Protein AF-A0A529HZK9-F1 (afdb_monomer_lite)

Sequence (65 aa):
MSVLSRPEFHDEAKAFEHVESILWPNGPVCPKCGSVDRHYALKGVRTKPSKKNPNGVERHGLYKC

Structure (mmCIF, N/CA/C/O backbone):
data_AF-A0A529HZK9-F1
#
_entry.id   AF-A0A529HZK9-F1
#
loop_
_atom_site.group_PDB
_atom_site.id
_atom_site.type_symbol
_atom_site.label_atom_id
_atom_site.label_alt_id
_atom_site.label_comp_id
_atom_site.label_asym_id
_atom_site.label_entity_id
_atom_site.label_seq_id
_atom_site.pdbx_PDB_ins_code
_atom_site.Cartn_x
_atom_site.Cartn_y
_atom_site.Cartn_z
_atom_site.occupancy
_atom_site.B_iso_or_equiv
_atom_site.auth_seq_id
_atom_site.auth_comp_id
_atom_site.auth_asym_id
_atom_site.auth_atom_id
_atom_site.pdbx_PDB_model_num
ATOM 1 N N . MET A 1 1 ? 6.096 -26.448 -4.081 1.00 60.81 1 MET A N 1
ATOM 2 C CA . MET A 1 1 ? 6.554 -25.130 -4.574 1.00 60.81 1 MET A CA 1
ATOM 3 C C . MET A 1 1 ? 7.330 -24.453 -3.461 1.00 60.81 1 MET A C 1
ATOM 5 O O . MET A 1 1 ? 6.920 -24.588 -2.314 1.00 60.81 1 MET A O 1
ATOM 9 N N . SER A 1 2 ? 8.467 -23.824 -3.760 1.00 81.56 2 SER A N 1
ATOM 10 C CA . SER A 1 2 ? 9.287 -23.168 -2.738 1.00 81.56 2 SER A CA 1
ATOM 11 C C . SER A 1 2 ? 8.593 -21.903 -2.226 1.00 81.56 2 SER A C 1
ATOM 13 O O . SER A 1 2 ? 7.929 -21.199 -2.977 1.00 81.56 2 SER A O 1
ATOM 15 N N . VAL A 1 3 ? 8.759 -21.581 -0.943 1.00 80.44 3 VAL A N 1
ATOM 16 C CA . VAL A 1 3 ? 8.206 -20.345 -0.351 1.00 80.44 3 VAL A CA 1
ATOM 17 C C . VAL A 1 3 ? 8.750 -19.093 -1.055 1.00 80.44 3 VAL A C 1
ATOM 19 O O . VAL A 1 3 ? 8.064 -18.083 -1.142 1.00 80.44 3 VAL A O 1
ATOM 22 N N . LEU A 1 4 ? 9.953 -19.190 -1.629 1.00 82.81 4 LEU A N 1
ATOM 23 C CA . LEU A 1 4 ? 10.618 -18.115 -2.362 1.00 82.81 4 LEU A CA 1
ATOM 24 C C . LEU A 1 4 ? 9.971 -17.790 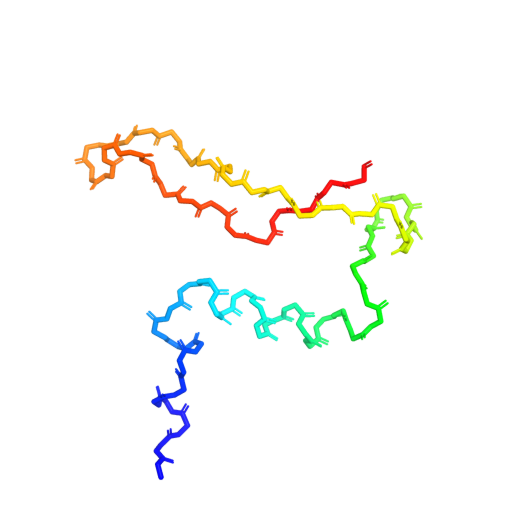-3.714 1.00 82.81 4 LEU A C 1
ATOM 26 O O . LEU A 1 4 ? 10.220 -16.713 -4.232 1.00 82.81 4 LEU A O 1
ATOM 30 N N . SER A 1 5 ? 9.142 -18.676 -4.281 1.00 85.12 5 SER A N 1
ATOM 31 C CA . SER A 1 5 ? 8.431 -18.394 -5.536 1.00 85.12 5 SER A CA 1
ATOM 32 C C . SER A 1 5 ? 7.125 -17.620 -5.324 1.00 85.12 5 SER A C 1
ATOM 34 O O . SER A 1 5 ? 6.341 -17.470 -6.263 1.00 85.12 5 SER A O 1
ATOM 36 N N . ARG A 1 6 ? 6.833 -17.179 -4.092 1.00 85.31 6 ARG A N 1
ATOM 37 C CA . ARG A 1 6 ? 5.651 -16.358 -3.814 1.00 85.31 6 ARG A CA 1
ATOM 38 C C . ARG A 1 6 ? 5.787 -15.001 -4.518 1.00 85.31 6 ARG A C 1
ATOM 40 O O . ARG A 1 6 ? 6.875 -14.429 -4.557 1.00 85.31 6 ARG A O 1
ATOM 47 N N . PRO A 1 7 ? 4.690 -14.465 -5.071 1.00 82.88 7 PRO A N 1
ATOM 48 C CA . PRO A 1 7 ? 4.751 -13.290 -5.935 1.00 82.88 7 PRO A CA 1
ATOM 49 C C . PRO A 1 7 ? 5.163 -12.010 -5.186 1.00 82.88 7 PRO A C 1
ATOM 51 O O . PRO A 1 7 ? 5.769 -11.124 -5.772 1.00 82.88 7 PRO A O 1
ATOM 54 N N . GLU A 1 8 ? 4.917 -11.951 -3.883 1.00 85.25 8 GLU A N 1
ATOM 55 C CA . GLU A 1 8 ? 5.388 -10.909 -2.960 1.00 85.25 8 GLU A CA 1
ATOM 56 C C . GLU A 1 8 ? 6.921 -10.804 -2.807 1.00 85.25 8 GLU A C 1
ATOM 58 O O . GLU A 1 8 ? 7.401 -9.796 -2.304 1.00 85.25 8 GLU A O 1
ATOM 63 N N . PHE A 1 9 ? 7.708 -11.797 -3.246 1.00 84.88 9 PHE A N 1
ATOM 64 C CA . PHE A 1 9 ? 9.180 -11.710 -3.259 1.00 84.88 9 PHE A CA 1
ATOM 65 C C . PHE A 1 9 ? 9.753 -11.200 -4.587 1.00 84.88 9 PHE A C 1
ATOM 67 O O . PHE A 1 9 ? 10.958 -10.969 -4.694 1.00 84.88 9 PHE A O 1
ATOM 74 N N . HIS A 1 10 ? 8.909 -11.034 -5.605 1.00 85.44 10 HIS A N 1
ATOM 75 C CA . HIS A 1 10 ? 9.326 -10.641 -6.953 1.00 85.44 10 HIS A CA 1
ATOM 76 C C . HIS A 1 10 ? 8.665 -9.350 -7.439 1.00 85.44 10 HIS A C 1
ATOM 78 O O . HIS A 1 10 ? 9.181 -8.714 -8.355 1.00 85.44 10 HIS A O 1
ATOM 84 N N . ASP A 1 11 ? 7.541 -8.968 -6.838 1.00 86.19 11 ASP A N 1
ATOM 85 C CA . ASP A 1 11 ? 6.760 -7.793 -7.199 1.00 86.19 11 ASP A CA 1
ATOM 86 C C . ASP A 1 11 ? 6.649 -6.864 -5.988 1.00 86.19 11 ASP A C 1
ATOM 88 O O . ASP A 1 11 ? 6.124 -7.248 -4.940 1.00 86.19 11 ASP A O 1
ATOM 92 N N . GLU A 1 12 ? 7.152 -5.639 -6.141 1.00 84.44 12 GLU A N 1
ATOM 93 C CA . GLU A 1 12 ? 7.152 -4.627 -5.086 1.00 84.44 12 GLU A CA 1
ATOM 94 C C . GLU A 1 12 ? 5.723 -4.304 -4.626 1.00 84.44 12 GLU A C 1
ATOM 96 O O . GLU A 1 12 ? 5.476 -4.243 -3.424 1.00 84.44 12 GLU A O 1
ATOM 101 N N . ALA A 1 13 ? 4.752 -4.202 -5.540 1.00 84.94 13 ALA A N 1
ATOM 102 C CA . ALA A 1 13 ? 3.368 -3.893 -5.178 1.00 84.94 13 ALA A CA 1
ATOM 103 C C . ALA A 1 13 ? 2.761 -4.992 -4.292 1.00 84.94 13 ALA A C 1
ATOM 105 O O . ALA A 1 13 ? 2.155 -4.704 -3.259 1.00 84.94 13 ALA A O 1
ATOM 106 N N . LYS A 1 14 ? 3.001 -6.260 -4.642 1.00 86.19 14 LYS A N 1
ATOM 107 C CA . LYS A 1 14 ? 2.512 -7.409 -3.862 1.00 86.19 14 LYS A CA 1
ATOM 108 C C . LYS A 1 14 ? 3.253 -7.585 -2.542 1.00 86.19 14 LYS A C 1
ATOM 110 O O . LYS A 1 14 ? 2.667 -8.081 -1.583 1.00 86.19 14 LYS A O 1
ATOM 115 N N . ALA A 1 15 ? 4.524 -7.191 -2.481 1.00 88.00 15 ALA A N 1
ATOM 116 C CA . ALA A 1 15 ? 5.283 -7.173 -1.236 1.00 88.00 15 ALA A CA 1
ATOM 117 C C . ALA A 1 15 ? 4.625 -6.234 -0.216 1.00 88.00 15 ALA A C 1
ATOM 119 O O . ALA A 1 15 ? 4.385 -6.632 0.925 1.00 88.00 15 ALA A O 1
ATOM 120 N N . PHE A 1 16 ? 4.277 -5.015 -0.644 1.00 86.75 16 PHE A N 1
ATOM 121 C CA . PHE A 1 16 ? 3.595 -4.044 0.211 1.00 86.75 16 PHE A CA 1
ATOM 122 C C . PHE A 1 16 ? 2.206 -4.527 0.634 1.00 86.75 16 PHE A C 1
ATOM 124 O O . PHE A 1 16 ? 1.919 -4.507 1.827 1.00 86.75 16 PHE A O 1
ATOM 131 N N . GLU A 1 17 ? 1.392 -5.058 -0.284 1.00 86.25 17 GLU A N 1
ATOM 132 C CA . GLU A 1 17 ? 0.083 -5.639 0.064 1.00 86.25 17 GLU A CA 1
ATOM 133 C C . GLU A 1 17 ? 0.203 -6.7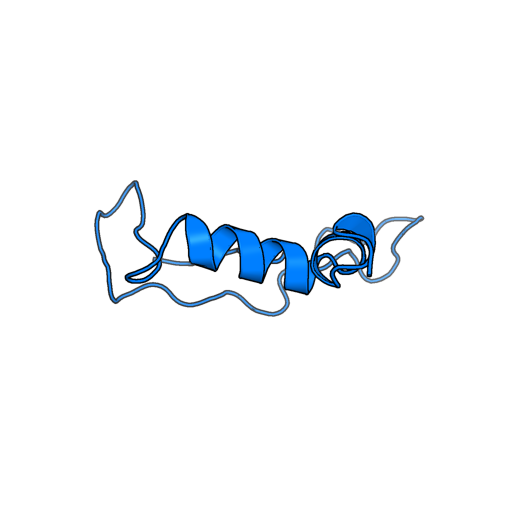67 1.103 1.00 86.25 17 GLU A C 1
ATOM 135 O O . GLU A 1 17 ? -0.578 -6.832 2.056 1.00 86.25 17 GLU A O 1
ATOM 140 N N . HIS A 1 18 ? 1.206 -7.642 0.961 1.00 88.44 18 HIS A N 1
ATOM 141 C CA . HIS A 1 18 ? 1.419 -8.726 1.916 1.00 88.44 18 HIS A CA 1
ATOM 142 C C . HIS A 1 18 ? 1.797 -8.198 3.305 1.00 88.44 18 HIS A C 1
ATOM 144 O O . HIS A 1 18 ? 1.206 -8.609 4.304 1.00 88.44 18 HIS A O 1
ATOM 150 N N . VAL A 1 19 ? 2.742 -7.260 3.378 1.00 88.50 19 VAL A N 1
ATOM 151 C CA . VAL A 1 19 ? 3.176 -6.661 4.648 1.00 88.50 19 VAL A CA 1
ATOM 152 C C . VAL A 1 19 ? 2.038 -5.876 5.305 1.00 88.50 19 VAL A C 1
ATOM 154 O O . VAL A 1 19 ? 1.825 -6.009 6.511 1.00 88.50 19 VAL A O 1
ATOM 157 N N . GLU A 1 20 ? 1.262 -5.121 4.527 1.00 86.75 20 GLU A N 1
ATOM 158 C CA . GLU A 1 20 ? 0.097 -4.377 5.016 1.00 86.75 20 GLU A CA 1
ATOM 159 C C . GLU A 1 20 ? -0.972 -5.307 5.593 1.00 86.75 20 GLU A C 1
ATOM 161 O O . GLU A 1 20 ? -1.504 -5.021 6.664 1.00 86.75 20 GLU A O 1
ATOM 166 N N . SER A 1 21 ? -1.222 -6.460 4.963 1.00 86.19 21 SER A N 1
ATOM 167 C CA . SER A 1 21 ? -2.170 -7.455 5.487 1.00 86.19 21 SER A CA 1
ATOM 168 C C . SER A 1 21 ? -1.770 -8.014 6.861 1.00 86.19 21 SER A C 1
ATOM 170 O O . SER A 1 21 ? -2.635 -8.361 7.664 1.00 86.19 21 SER A O 1
ATOM 172 N N . ILE A 1 22 ? -0.464 -8.071 7.151 1.00 87.81 22 ILE A N 1
ATOM 173 C CA . ILE A 1 22 ? 0.070 -8.564 8.427 1.00 87.81 22 ILE A CA 1
ATOM 174 C C . ILE A 1 22 ? 0.059 -7.458 9.486 1.00 87.81 22 ILE A C 1
ATOM 176 O O . ILE A 1 22 ? -0.319 -7.704 10.631 1.00 87.81 22 ILE A O 1
ATOM 180 N N . LEU A 1 23 ? 0.489 -6.246 9.126 1.00 84.88 23 LEU A N 1
ATOM 181 C CA . LEU A 1 23 ? 0.574 -5.117 10.059 1.00 84.88 23 LEU A CA 1
ATOM 182 C C . LEU A 1 23 ? -0.797 -4.556 10.435 1.00 84.88 23 LEU A C 1
ATOM 184 O O . LEU A 1 23 ? -1.001 -4.127 11.571 1.00 84.88 23 LEU A O 1
ATOM 188 N N . TRP A 1 24 ? -1.724 -4.548 9.483 1.00 85.12 24 TRP A N 1
ATOM 189 C CA . TRP A 1 24 ? -3.014 -3.886 9.599 1.00 85.12 24 TRP A CA 1
ATOM 190 C C . TRP A 1 24 ? -4.164 -4.826 9.229 1.00 85.12 24 TRP A C 1
ATOM 192 O O . TRP A 1 24 ? -4.898 -4.566 8.275 1.00 85.12 24 TRP A O 1
ATOM 202 N N . PRO A 1 25 ? -4.394 -5.893 10.016 1.00 80.25 25 PRO A N 1
ATOM 203 C CA . PRO A 1 25 ? -5.468 -6.847 9.738 1.00 80.25 25 PRO A CA 1
ATOM 204 C C . PRO A 1 25 ? -6.864 -6.204 9.782 1.00 80.25 25 PRO A C 1
ATOM 206 O O . PRO A 1 25 ? -7.768 -6.654 9.088 1.00 80.25 25 PRO A O 1
ATOM 209 N N . ASN A 1 26 ? -7.031 -5.133 10.569 1.00 79.56 26 ASN A N 1
ATOM 210 C CA . ASN A 1 26 ? -8.284 -4.382 10.703 1.00 79.56 26 ASN A CA 1
ATOM 211 C C . ASN A 1 26 ? -8.259 -3.031 9.962 1.00 79.56 26 ASN A C 1
ATOM 213 O O . ASN A 1 26 ? -9.134 -2.200 10.187 1.00 79.56 26 ASN A O 1
ATOM 217 N N . GLY A 1 27 ? -7.257 -2.799 9.107 1.00 78.94 27 GLY A N 1
ATOM 218 C CA . GLY A 1 27 ? -7.088 -1.551 8.363 1.00 78.94 27 GLY A CA 1
ATOM 219 C C . GLY A 1 27 ? -5.981 -0.632 8.901 1.00 78.94 27 GLY A C 1
ATOM 220 O O . GLY A 1 27 ? -5.505 -0.800 10.030 1.00 78.94 27 GLY A O 1
ATOM 221 N N . PRO A 1 28 ? -5.513 0.312 8.063 1.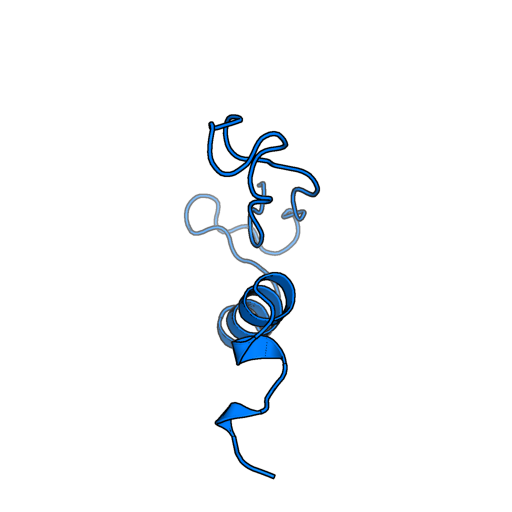00 81.81 28 PRO A N 1
ATOM 222 C CA . PRO A 1 28 ? -4.395 1.188 8.383 1.00 81.81 28 PRO A CA 1
ATOM 223 C C . PRO A 1 28 ? -4.718 2.100 9.567 1.00 81.81 28 PRO A C 1
ATOM 225 O O . PRO A 1 28 ? -5.751 2.759 9.595 1.00 81.81 28 PRO A O 1
ATOM 228 N N . VAL A 1 29 ? -3.804 2.181 10.534 1.00 82.75 29 VAL A N 1
ATOM 229 C CA . VAL A 1 29 ? -3.913 3.097 11.680 1.00 82.75 29 VAL A CA 1
ATOM 230 C C . VAL A 1 29 ? -2.787 4.111 11.606 1.00 82.75 29 VAL A C 1
ATOM 232 O O . VAL A 1 29 ? -1.611 3.748 11.539 1.00 82.75 29 VAL A O 1
ATOM 235 N N . CYS A 1 30 ? -3.120 5.401 11.653 1.00 82.19 30 CYS A N 1
ATOM 236 C CA . CYS A 1 30 ? -2.087 6.429 11.680 1.00 82.19 30 CYS A CA 1
ATOM 237 C C . CYS A 1 30 ? -1.513 6.569 13.097 1.00 82.19 30 CYS A C 1
ATOM 239 O O . CYS A 1 30 ? -2.252 6.927 14.016 1.00 82.19 30 CYS A O 1
ATOM 241 N N . PRO A 1 31 ? -0.190 6.418 13.281 1.00 79.94 31 PRO A N 1
ATOM 242 C CA . PRO A 1 31 ? 0.449 6.524 14.593 1.00 79.94 31 PRO A CA 1
ATOM 243 C C . PRO A 1 31 ? 0.419 7.945 15.178 1.00 79.94 31 PRO A C 1
ATOM 245 O O . PRO A 1 31 ? 0.722 8.129 16.351 1.00 79.94 31 PRO A O 1
ATOM 248 N N . LYS A 1 32 ? 0.071 8.960 14.373 1.00 80.75 32 LYS A N 1
ATOM 249 C CA . LYS A 1 32 ? -0.003 10.360 14.809 1.00 80.75 32 LYS A CA 1
ATOM 250 C C . LYS A 1 32 ? -1.414 10.789 15.209 1.00 80.75 32 LYS A C 1
ATOM 252 O O . LYS A 1 32 ? -1.572 11.430 16.238 1.00 80.75 32 LYS A O 1
ATOM 257 N N . CYS A 1 33 ? -2.415 10.491 14.374 1.00 80.38 33 CYS A N 1
ATOM 258 C CA . CYS A 1 33 ? -3.805 10.912 14.595 1.00 80.38 33 CYS A CA 1
ATOM 259 C C . CYS A 1 33 ? -4.658 9.824 15.287 1.00 80.38 33 CYS A C 1
ATOM 261 O O . CYS A 1 33 ? -5.717 10.147 15.814 1.00 80.38 33 CYS A O 1
ATOM 263 N N . GLY A 1 34 ? -4.228 8.554 15.297 1.00 75.50 34 GLY A N 1
ATOM 264 C CA . GLY A 1 34 ? -4.968 7.436 15.901 1.00 75.50 34 GLY A CA 1
ATOM 265 C C . GLY A 1 34 ? -6.277 7.072 15.190 1.00 75.50 34 GLY A C 1
ATOM 266 O O . GLY A 1 34 ? -7.020 6.224 15.672 1.00 75.50 34 GLY A O 1
ATOM 267 N N . SER A 1 35 ? -6.589 7.709 14.057 1.00 77.69 35 SER A N 1
ATOM 268 C CA . SER A 1 35 ? -7.776 7.383 13.270 1.00 77.69 35 SER A CA 1
ATOM 269 C C . SER A 1 35 ? -7.621 6.016 12.604 1.00 77.69 35 SER A C 1
ATOM 271 O O . SER A 1 35 ? -6.506 5.608 12.270 1.00 77.69 35 SER A O 1
ATOM 273 N N . VAL A 1 36 ? -8.747 5.335 12.398 1.00 73.62 36 VAL A N 1
ATOM 274 C CA . VAL A 1 36 ? -8.805 3.969 11.847 1.00 73.62 36 VAL A CA 1
ATOM 275 C C . VAL A 1 36 ? -9.508 3.948 10.477 1.00 73.62 36 VAL A C 1
ATOM 277 O O . VAL A 1 36 ? -9.107 3.203 9.598 1.00 73.62 36 VAL A O 1
ATOM 280 N N . ASP A 1 37 ? -10.456 4.866 10.230 1.00 70.50 37 ASP A N 1
ATOM 281 C CA . ASP A 1 37 ? -11.332 4.829 9.037 1.00 70.50 37 ASP A CA 1
ATOM 282 C C . ASP A 1 37 ? -11.201 6.029 8.080 1.00 70.50 37 ASP A C 1
ATOM 284 O O . ASP A 1 37 ? -12.056 6.253 7.225 1.00 70.50 37 ASP A O 1
ATOM 288 N N . ARG A 1 38 ? -10.163 6.864 8.225 1.00 70.19 38 ARG A N 1
ATOM 289 C CA . ARG A 1 38 ? -9.983 8.071 7.382 1.00 70.19 38 ARG A CA 1
ATOM 290 C C . ARG A 1 38 ? -8.780 8.018 6.446 1.00 70.19 38 ARG A C 1
ATOM 292 O O . ARG A 1 38 ? -8.465 9.025 5.819 1.00 70.19 38 ARG A O 1
ATOM 299 N N . HIS A 1 39 ? -8.124 6.867 6.337 1.00 77.81 39 HIS A N 1
ATOM 300 C CA . HIS A 1 39 ? -6.927 6.729 5.512 1.00 77.81 39 HIS A CA 1
ATOM 301 C C . HIS A 1 39 ? -7.275 6.278 4.107 1.00 77.81 39 HIS A C 1
ATOM 303 O O . HIS A 1 39 ? -7.999 5.304 3.922 1.00 77.81 39 HIS A O 1
ATOM 309 N N . TYR A 1 40 ? -6.705 6.946 3.111 1.00 80.25 40 TYR A N 1
ATOM 310 C CA . TYR A 1 40 ? -6.757 6.493 1.724 1.00 80.25 40 TYR A CA 1
ATOM 311 C C . TYR A 1 40 ? -5.350 6.280 1.179 1.00 80.25 40 TYR A C 1
ATOM 313 O O . TYR A 1 40 ? -4.420 7.030 1.491 1.00 80.25 40 TYR A O 1
ATOM 321 N N . ALA A 1 41 ? -5.209 5.244 0.352 1.00 82.06 41 ALA A N 1
ATOM 322 C CA . ALA A 1 41 ? -3.973 4.959 -0.354 1.00 82.06 41 ALA A CA 1
ATOM 323 C C . ALA A 1 41 ? -3.731 6.029 -1.429 1.00 82.06 41 ALA A C 1
ATOM 325 O O . ALA A 1 41 ? -4.580 6.279 -2.292 1.00 82.06 41 ALA A O 1
ATOM 326 N N . LEU A 1 42 ? -2.560 6.660 -1.389 1.00 81.62 42 LEU A N 1
ATOM 327 C CA . LEU A 1 42 ? -2.121 7.608 -2.403 1.00 81.62 42 LEU A CA 1
ATOM 328 C C . LEU A 1 42 ? -1.557 6.836 -3.600 1.00 81.62 42 LEU A C 1
ATOM 330 O O . LEU A 1 42 ? -0.457 6.293 -3.543 1.00 81.62 42 LEU A O 1
ATOM 334 N N . LYS A 1 43 ? -2.312 6.805 -4.699 1.00 80.12 43 LYS A N 1
ATOM 335 C CA . LYS A 1 43 ? -1.888 6.169 -5.956 1.00 80.12 43 LYS A CA 1
ATOM 336 C C . LYS A 1 43 ? -1.096 7.152 -6.820 1.00 80.12 43 LYS A C 1
ATOM 338 O O . LYS A 1 43 ? -1.431 8.336 -6.866 1.00 80.12 43 LYS A O 1
ATOM 343 N N . GLY A 1 44 ? -0.063 6.675 -7.519 1.00 76.50 44 GLY A N 1
ATOM 344 C CA . GLY A 1 44 ? 0.706 7.498 -8.459 1.00 76.50 44 GLY A CA 1
ATOM 345 C C . GLY A 1 44 ? 1.706 8.468 -7.822 1.00 76.50 44 GLY A C 1
ATOM 346 O O . GLY A 1 44 ? 2.219 9.355 -8.507 1.00 76.50 44 GLY A O 1
ATOM 347 N N . VAL A 1 45 ? 2.026 8.314 -6.532 1.00 81.00 45 VAL A N 1
ATOM 348 C CA . VAL A 1 45 ? 3.131 9.061 -5.917 1.00 81.00 45 VAL A CA 1
ATOM 349 C C . VAL A 1 45 ? 4.439 8.481 -6.433 1.00 81.00 45 VAL A C 1
ATOM 351 O O . VAL A 1 45 ? 4.793 7.349 -6.120 1.00 81.00 45 VAL A O 1
ATOM 354 N N . ARG A 1 46 ? 5.178 9.257 -7.225 1.00 83.50 46 ARG A N 1
ATOM 355 C CA . ARG A 1 46 ? 6.455 8.820 -7.798 1.00 83.50 46 ARG A CA 1
ATOM 356 C C . ARG A 1 46 ? 7.617 9.586 -7.193 1.00 83.50 46 ARG A C 1
ATOM 358 O O . ARG A 1 46 ? 7.512 10.749 -6.807 1.00 83.50 46 ARG A O 1
ATOM 365 N N . THR A 1 47 ? 8.754 8.912 -7.107 1.00 82.38 47 THR A N 1
ATOM 366 C CA . THR A 1 47 ? 10.038 9.557 -6.824 1.00 82.38 47 THR A CA 1
ATOM 367 C C . THR A 1 47 ? 10.440 10.507 -7.949 1.00 82.38 47 THR A C 1
ATOM 369 O O . THR A 1 47 ? 9.974 10.387 -9.081 1.00 82.38 47 THR A O 1
ATOM 372 N N . LYS A 1 48 ? 11.333 11.457 -7.642 1.00 83.88 48 LYS A N 1
ATOM 373 C CA . LYS A 1 48 ? 11.883 12.364 -8.652 1.00 83.88 48 LYS A CA 1
ATOM 374 C C . LYS A 1 48 ? 12.527 11.544 -9.785 1.00 83.88 48 LYS A C 1
ATOM 376 O O . LYS A 1 48 ? 13.287 10.617 -9.482 1.00 83.88 48 LYS A O 1
ATOM 381 N N . PRO A 1 49 ? 12.268 11.891 -11.058 1.00 85.06 49 PRO A N 1
ATOM 382 C CA . PRO A 1 49 ? 12.952 11.301 -12.198 1.00 85.06 49 PRO A CA 1
ATOM 383 C C . PRO A 1 49 ? 14.465 11.277 -12.000 1.00 85.06 49 PRO A C 1
ATOM 385 O O . PRO A 1 49 ? 15.065 12.258 -11.553 1.00 85.06 49 PRO A O 1
ATOM 388 N N . SER A 1 50 ? 15.084 10.153 -12.340 1.00 83.44 50 SER A N 1
ATOM 389 C CA . SER A 1 50 ? 16.537 9.995 -12.304 1.00 83.44 50 SER A CA 1
ATOM 390 C C . SER A 1 50 ? 17.024 9.352 -13.596 1.00 83.44 50 SER A C 1
ATOM 392 O O . SER A 1 50 ? 16.246 8.758 -14.337 1.00 83.44 50 SER A O 1
ATOM 394 N N . LYS A 1 51 ? 18.335 9.405 -13.849 1.00 81.88 51 LYS A N 1
ATOM 395 C CA . LYS A 1 51 ? 18.938 8.791 -15.042 1.00 81.88 51 LYS A CA 1
ATOM 396 C C . LYS A 1 51 ? 18.673 7.278 -15.143 1.00 81.88 51 LYS A C 1
ATOM 398 O O . LYS A 1 51 ? 18.633 6.754 -16.246 1.00 81.88 51 LYS A O 1
ATOM 403 N N . LYS A 1 52 ? 18.487 6.588 -14.008 1.00 81.19 52 LYS A N 1
ATOM 404 C CA . LYS A 1 52 ? 18.135 5.157 -13.967 1.00 81.19 52 LYS A CA 1
ATOM 405 C C . LYS A 1 52 ? 16.639 4.914 -14.170 1.00 81.19 52 LYS A C 1
ATOM 407 O O . LYS A 1 52 ? 16.278 3.933 -14.799 1.00 81.19 52 LYS A O 1
ATOM 412 N N . ASN A 1 53 ? 15.794 5.815 -13.665 1.00 79.88 53 ASN A N 1
ATOM 413 C CA . ASN A 1 53 ? 14.338 5.709 -13.727 1.00 79.88 53 ASN A CA 1
ATOM 414 C C . ASN A 1 53 ? 13.749 7.017 -14.278 1.00 79.88 53 ASN A C 1
ATOM 416 O O . ASN A 1 53 ? 13.444 7.922 -13.490 1.00 79.88 53 ASN A O 1
ATOM 420 N N . PRO A 1 54 ? 13.593 7.135 -15.611 1.00 78.94 54 PRO A N 1
ATOM 421 C CA . PRO A 1 54 ? 13.184 8.383 -16.257 1.00 78.94 54 PRO A CA 1
ATOM 422 C C . PRO A 1 54 ? 11.773 8.837 -15.866 1.00 78.94 54 PRO A C 1
ATOM 424 O O . PRO A 1 54 ? 11.518 10.032 -15.800 1.00 78.94 54 PRO A O 1
ATOM 427 N N . ASN A 1 55 ? 10.883 7.905 -15.514 1.00 77.75 55 ASN A N 1
ATOM 428 C CA . ASN A 1 55 ? 9.524 8.215 -15.055 1.00 77.75 55 ASN A CA 1
ATOM 429 C C . ASN A 1 55 ? 9.390 8.258 -13.521 1.00 77.75 55 ASN A C 1
ATOM 431 O O . ASN A 1 55 ? 8.296 8.479 -13.009 1.00 77.75 55 ASN A O 1
ATOM 435 N N . GLY A 1 56 ? 10.476 8.025 -12.775 1.00 79.38 56 GLY A N 1
ATOM 436 C CA . GLY A 1 56 ? 10.422 7.826 -11.326 1.00 79.38 56 GLY A CA 1
ATOM 437 C C . GLY A 1 56 ? 9.804 6.478 -10.924 1.00 79.38 56 GLY A C 1
ATOM 438 O O . GLY A 1 56 ? 8.967 5.901 -11.627 1.00 79.38 56 GLY A O 1
ATOM 439 N N . VAL A 1 57 ? 10.234 5.969 -9.773 1.00 81.38 57 VAL A N 1
ATOM 440 C CA . VAL A 1 57 ? 9.693 4.751 -9.144 1.00 81.38 57 VAL A CA 1
ATOM 441 C C . VAL A 1 57 ? 8.429 5.115 -8.378 1.00 81.38 57 VAL A C 1
ATOM 443 O O . VAL A 1 57 ? 8.429 6.126 -7.665 1.00 81.38 57 VAL A O 1
ATOM 446 N N . GLU A 1 58 ? 7.372 4.326 -8.551 1.00 82.50 58 GLU A N 1
ATOM 447 C CA . GLU A 1 58 ? 6.138 4.467 -7.780 1.00 82.50 58 GLU A CA 1
ATOM 448 C C . GLU A 1 58 ? 6.38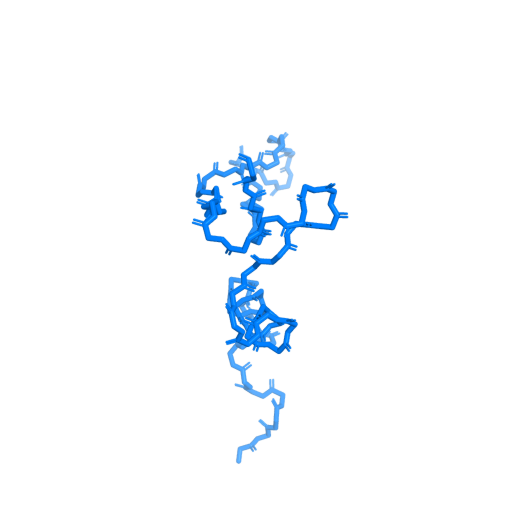7 4.078 -6.320 1.00 82.50 58 GLU A C 1
A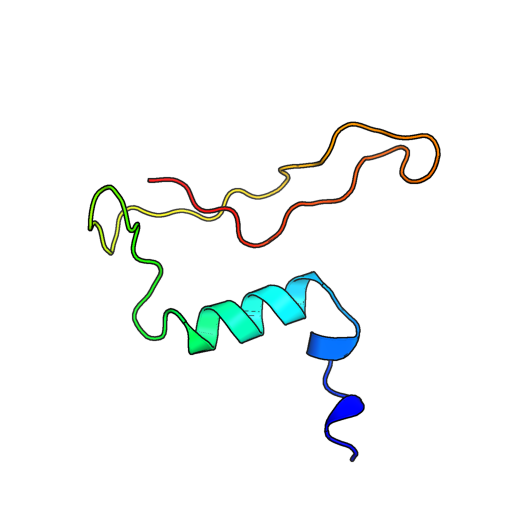TOM 450 O O . GLU A 1 58 ? 7.081 3.111 -6.029 1.00 82.50 58 GLU A O 1
ATOM 455 N N . ARG A 1 59 ? 5.877 4.884 -5.390 1.00 81.06 59 ARG A N 1
ATOM 456 C CA . ARG A 1 59 ? 5.966 4.610 -3.959 1.00 81.06 59 ARG A CA 1
ATOM 457 C C . ARG A 1 59 ? 4.674 3.943 -3.515 1.00 81.06 59 ARG A C 1
ATOM 459 O O . ARG A 1 59 ? 3.656 4.615 -3.359 1.00 81.06 59 ARG A O 1
ATOM 466 N N . HIS A 1 60 ? 4.740 2.636 -3.311 1.00 83.12 60 HIS A N 1
ATOM 467 C CA . HIS A 1 60 ? 3.649 1.851 -2.745 1.00 83.12 60 HIS A CA 1
ATOM 468 C C . HIS A 1 60 ? 3.545 2.063 -1.221 1.00 83.12 60 HIS A C 1
ATOM 470 O O . HIS A 1 60 ? 4.494 2.515 -0.576 1.00 83.12 60 HIS A O 1
ATOM 476 N N . GLY A 1 61 ? 2.361 1.802 -0.658 1.00 79.69 61 GLY A N 1
ATOM 477 C CA . GLY A 1 61 ? 2.095 1.859 0.786 1.00 79.69 61 GLY A CA 1
ATOM 478 C C . GLY A 1 61 ? 2.046 3.248 1.427 1.00 79.69 61 GLY A C 1
ATOM 479 O O . GLY A 1 61 ? 2.131 3.379 2.649 1.00 79.69 61 GLY A O 1
ATOM 480 N N . LEU A 1 62 ? 1.904 4.315 0.632 1.00 82.56 62 LEU A N 1
ATOM 481 C CA . LEU A 1 62 ? 1.675 5.653 1.175 1.00 82.56 62 LEU A CA 1
ATOM 482 C C . LEU A 1 62 ? 0.188 5.869 1.473 1.00 82.56 62 LEU A C 1
ATOM 484 O O . LEU A 1 62 ? -0.638 5.920 0.562 1.00 82.56 62 LEU A O 1
ATOM 488 N N . TYR A 1 63 ? -0.130 6.087 2.745 1.0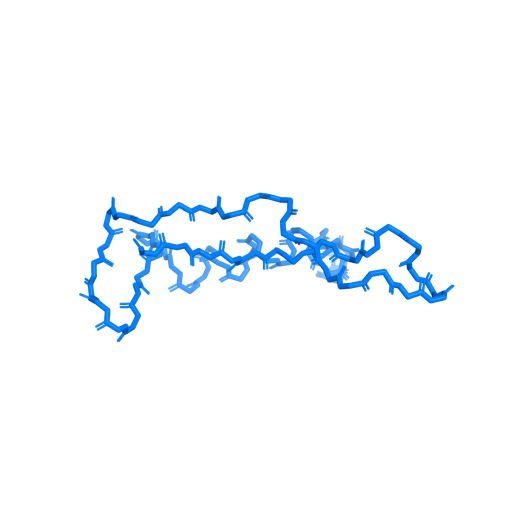0 82.25 63 TYR A N 1
ATOM 489 C CA . TYR A 1 63 ? -1.470 6.437 3.205 1.00 82.25 63 TYR A CA 1
ATOM 490 C C . TYR A 1 63 ? -1.519 7.874 3.702 1.00 82.25 63 TYR A C 1
ATOM 492 O O . TYR A 1 63 ? -0.553 8.389 4.275 1.00 82.25 63 TYR A O 1
ATOM 500 N N . LYS A 1 64 ? -2.666 8.518 3.500 1.00 78.81 64 LYS A N 1
ATOM 501 C CA . LYS A 1 64 ? -2.931 9.859 4.013 1.00 78.81 64 LYS A CA 1
ATOM 502 C C . LYS A 1 64 ? -4.105 9.842 4.995 1.00 78.81 64 LYS A C 1
ATOM 504 O O . LYS A 1 64 ? -5.193 9.431 4.603 1.00 78.81 64 LYS A O 1
ATOM 509 N N . CYS A 1 65 ? -3.837 10.303 6.225 1.00 74.81 65 CYS A N 1
ATOM 510 C CA . CYS A 1 65 ? -4.802 10.950 7.130 1.00 74.81 65 CYS A CA 1
ATOM 511 C C . CYS A 1 65 ? -5.020 12.374 6.549 1.00 74.81 65 CYS A C 1
ATOM 513 O O . CYS A 1 65 ? -6.180 12.793 6.404 1.00 74.81 65 CYS A O 1
#

Radius of gyration: 14.61 Å; chains: 1; bounding box: 30×38×32 Å

Foldseek 3Di:
DDPCPPVLNVDVQSVLVVVCCVVCVPADADPPPRDGPPKDWDWPDFDDADPVRNSGDTDGPDIDD

Secondary structure (DSSP, 8-state):
--GGGSGGGT-HHHHHHHHHHHH-TT----TTT--SS--EE-TT-BPPP-SS-TT--B-TT-EE-

pLDDT: mean 81.57, std 4.65, range [60.81, 88.5]